Protein AF-A0A1I7DRH5-F1 (afdb_monomer_lite)

Sequence (61 aa):
DERINRVIAMVRAKVEHPFRIVKRQFAHVKTRYRGLAKNRAQLFTLFALGNLFLVRRRLMA

pLDDT: mean 90.24, std 4.34, range [66.12, 94.25]

Organism: NCBI:txid999627

Secondary structure (DSSP, 8-state):
-HHHHHHHHHHHHHHHHHHHIIIIIS---S--SS-HHHHHHHHHHHHHHHHHHHHHHHH--

Foldseek 3Di:
DVVVVVVVVVVCVVVVQLVCCLCPVVVPVDQDPPDDVVSVVVVVVSSVVSVVVVCVVVVVD

InterPro domains:
  IPR002559 Transposase IS4-like domain [PF01609] (3-50)

Structure (mmCIF, N/CA/C/O backbone):
data_AF-A0A1I7DRH5-F1
#
_entry.id   AF-A0A1I7DRH5-F1
#
loop_
_atom_site.group_PDB
_atom_site.id
_atom_site.type_symbol
_atom_site.label_atom_id
_atom_site.label_alt_id
_atom_site.label_comp_id
_atom_site.label_asym_id
_atom_site.label_entity_id
_atom_site.label_seq_id
_atom_site.pdbx_PDB_ins_code
_atom_site.Cartn_x
_atom_site.Cartn_y
_atom_site.Cartn_z
_atom_site.occupancy
_atom_site.B_iso_or_equiv
_atom_site.auth_seq_id
_atom_site.auth_comp_id
_atom_site.auth_asym_id
_atom_site.auth_atom_id
_atom_site.pdbx_PDB_model_num
ATOM 1 N N . ASP A 1 1 ? 27.272 -8.610 -9.403 1.00 74.81 1 ASP A N 1
ATOM 2 C CA . ASP A 1 1 ? 26.556 -7.595 -8.588 1.00 74.81 1 ASP A CA 1
ATOM 3 C C . ASP A 1 1 ? 25.692 -6.616 -9.373 1.00 74.81 1 ASP A C 1
ATOM 5 O O . ASP A 1 1 ? 24.524 -6.447 -9.038 1.00 74.81 1 ASP A O 1
ATOM 9 N N . GLU A 1 2 ? 26.192 -6.006 -10.449 1.00 86.69 2 GLU A N 1
ATOM 10 C CA . GLU A 1 2 ? 25.466 -4.954 -11.185 1.00 86.69 2 GLU A CA 1
ATOM 11 C C . GLU A 1 2 ? 24.093 -5.395 -11.739 1.00 86.69 2 GLU A C 1
ATOM 13 O O . GLU A 1 2 ? 23.090 -4.692 -11.601 1.00 86.69 2 GLU A O 1
ATOM 18 N N . ARG A 1 3 ? 24.003 -6.622 -12.273 1.00 87.50 3 ARG A N 1
ATOM 19 C CA . ARG A 1 3 ? 22.730 -7.216 -12.726 1.00 87.50 3 ARG A CA 1
ATOM 20 C C . ARG A 1 3 ? 21.725 -7.408 -11.584 1.00 87.50 3 ARG A C 1
ATOM 22 O O . ARG A 1 3 ? 20.538 -7.164 -11.782 1.00 87.50 3 ARG A O 1
ATOM 29 N N . ILE A 1 4 ? 22.189 -7.814 -10.401 1.00 90.06 4 ILE A N 1
ATOM 30 C CA . ILE A 1 4 ? 21.343 -8.024 -9.214 1.00 90.06 4 ILE A CA 1
ATOM 31 C C . ILE A 1 4 ? 20.804 -6.677 -8.726 1.00 90.06 4 ILE A C 1
ATOM 33 O O . ILE A 1 4 ? 19.601 -6.530 -8.513 1.00 90.06 4 ILE A O 1
ATOM 37 N N . ASN A 1 5 ? 21.667 -5.662 -8.654 1.00 90.69 5 ASN A N 1
ATOM 38 C CA . ASN A 1 5 ? 21.276 -4.304 -8.280 1.00 90.69 5 ASN A CA 1
ATOM 39 C C . ASN A 1 5 ? 20.233 -3.722 -9.241 1.00 90.69 5 ASN A C 1
ATOM 41 O O . ASN A 1 5 ? 19.251 -3.127 -8.795 1.00 90.69 5 ASN A O 1
ATOM 45 N N . ARG A 1 6 ? 20.382 -3.961 -10.551 1.00 92.31 6 ARG A N 1
ATOM 46 C CA . ARG A 1 6 ? 19.395 -3.550 -11.559 1.00 92.31 6 ARG A CA 1
ATOM 47 C C . ARG A 1 6 ? 18.032 -4.209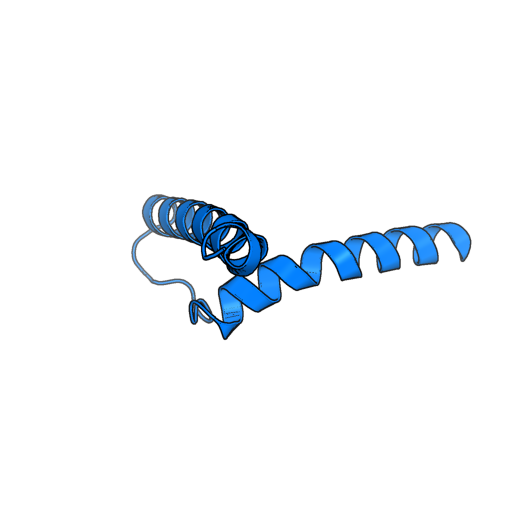 -11.332 1.00 92.31 6 ARG A C 1
ATOM 49 O O . ARG A 1 6 ? 17.011 -3.531 -11.412 1.00 92.31 6 ARG A O 1
ATOM 56 N N . VAL A 1 7 ? 18.000 -5.503 -11.007 1.00 91.44 7 VAL A N 1
ATOM 57 C CA . VAL A 1 7 ? 16.751 -6.220 -10.691 1.00 91.44 7 VAL A CA 1
ATOM 58 C C . VAL A 1 7 ? 16.090 -5.655 -9.434 1.00 91.44 7 VAL A C 1
ATOM 60 O O . VAL A 1 7 ? 14.900 -5.342 -9.460 1.00 91.44 7 VAL A O 1
ATOM 63 N N . ILE A 1 8 ? 16.855 -5.443 -8.363 1.00 92.00 8 ILE A N 1
ATOM 64 C CA . ILE A 1 8 ? 16.339 -4.873 -7.111 1.00 92.00 8 ILE A CA 1
ATOM 65 C C . ILE A 1 8 ? 15.789 -3.459 -7.338 1.00 92.00 8 ILE A C 1
ATOM 67 O O . ILE A 1 8 ? 14.707 -3.138 -6.847 1.00 92.00 8 ILE A O 1
ATOM 71 N N . ALA A 1 9 ? 16.485 -2.624 -8.113 1.00 90.94 9 ALA A N 1
ATOM 72 C CA . ALA A 1 9 ? 16.039 -1.272 -8.441 1.00 90.94 9 ALA A CA 1
ATOM 73 C C . ALA A 1 9 ? 14.715 -1.270 -9.226 1.00 90.94 9 ALA A C 1
ATOM 75 O O . ALA A 1 9 ? 13.805 -0.510 -8.895 1.00 90.94 9 ALA A O 1
ATOM 76 N N . MET A 1 10 ? 14.559 -2.164 -10.208 1.00 91.12 10 MET A N 1
ATOM 77 C CA . MET A 1 10 ? 13.298 -2.310 -10.949 1.00 91.12 10 MET A CA 1
ATOM 78 C C . MET A 1 10 ? 12.139 -2.733 -10.041 1.00 91.12 10 MET A C 1
ATOM 80 O O . MET A 1 10 ? 11.026 -2.220 -10.171 1.00 91.12 10 MET A O 1
ATOM 84 N N . VAL A 1 11 ? 12.386 -3.662 -9.114 1.00 91.94 11 VAL A N 1
ATOM 85 C CA . VAL A 1 11 ? 11.371 -4.096 -8.147 1.00 91.94 11 VAL A CA 1
ATOM 86 C C . VAL A 1 11 ? 10.999 -2.947 -7.207 1.00 91.94 11 VAL A C 1
ATOM 88 O O . VAL A 1 11 ? 9.811 -2.700 -7.001 1.00 91.94 11 VAL A O 1
ATOM 91 N N . ARG A 1 12 ? 11.979 -2.187 -6.699 1.00 89.50 12 ARG A N 1
ATOM 92 C CA . ARG A 1 12 ? 11.735 -1.009 -5.847 1.00 89.50 12 ARG A CA 1
ATOM 93 C C . ARG A 1 12 ? 10.879 0.032 -6.553 1.00 89.50 12 ARG A C 1
ATOM 95 O O . ARG A 1 12 ? 9.872 0.440 -5.988 1.00 89.50 12 ARG A O 1
ATOM 102 N N . ALA A 1 13 ? 11.196 0.366 -7.802 1.00 90.50 13 ALA A N 1
ATOM 103 C CA . ALA A 1 13 ? 10.417 1.325 -8.582 1.00 90.50 13 ALA A CA 1
ATOM 104 C C . ALA A 1 13 ? 8.942 0.900 -8.736 1.00 90.50 13 ALA A C 1
ATOM 106 O O . ALA A 1 13 ? 8.035 1.727 -8.618 1.00 90.50 13 ALA A O 1
ATOM 107 N N . LYS A 1 14 ? 8.676 -0.400 -8.941 1.00 88.50 14 LYS A N 1
ATOM 108 C CA . LYS A 1 14 ? 7.301 -0.929 -9.000 1.00 88.50 14 LYS A CA 1
ATOM 109 C C . LYS A 1 14 ? 6.578 -0.830 -7.658 1.00 88.50 14 LYS A C 1
ATOM 111 O O . LYS A 1 14 ? 5.399 -0.494 -7.630 1.00 88.50 14 LYS A O 1
ATOM 116 N N . VAL A 1 15 ? 7.270 -1.122 -6.559 1.00 90.19 15 VAL A N 1
ATOM 117 C CA . VAL A 1 15 ? 6.696 -1.142 -5.206 1.00 90.19 15 VAL A CA 1
ATOM 118 C C . VAL A 1 15 ? 6.480 0.274 -4.661 1.00 90.19 15 VAL A C 1
ATOM 120 O O . VAL A 1 15 ? 5.458 0.545 -4.033 1.00 90.19 15 VAL A O 1
ATOM 123 N N . GLU A 1 16 ? 7.382 1.211 -4.948 1.00 92.44 16 GLU A N 1
ATOM 124 C CA . GLU A 1 16 ? 7.283 2.612 -4.522 1.00 92.44 16 GLU A CA 1
ATOM 125 C C . GLU A 1 16 ? 5.993 3.289 -4.993 1.00 92.44 16 GLU A C 1
ATOM 127 O O . GLU A 1 16 ? 5.451 4.142 -4.286 1.00 92.44 16 GLU A O 1
ATOM 132 N N . HIS A 1 17 ? 5.459 2.892 -6.150 1.00 88.94 17 HIS A N 1
ATOM 133 C CA . HIS A 1 17 ? 4.266 3.508 -6.713 1.00 88.94 17 HIS A CA 1
ATOM 134 C C . HIS A 1 17 ? 2.993 3.281 -5.859 1.00 88.94 17 HIS A C 1
ATOM 136 O O . HIS A 1 17 ? 2.399 4.276 -5.427 1.00 88.94 17 HIS A O 1
ATOM 142 N N . PRO A 1 18 ? 2.594 2.039 -5.510 1.00 90.94 18 PRO A N 1
ATOM 143 C CA . PRO A 1 18 ? 1.544 1.784 -4.519 1.00 90.94 18 PRO A CA 1
ATOM 144 C C . PRO A 1 18 ? 1.777 2.487 -3.176 1.00 90.94 18 PRO A C 1
ATOM 146 O O . PRO A 1 18 ? 0.858 3.099 -2.630 1.00 90.94 18 PRO A O 1
ATOM 149 N N . PHE A 1 19 ? 3.011 2.471 -2.656 1.00 90.19 19 PHE A N 1
ATOM 150 C CA . PHE A 1 19 ? 3.332 3.144 -1.392 1.00 90.19 19 PHE A CA 1
ATOM 151 C C . PHE A 1 19 ? 3.141 4.660 -1.475 1.00 90.19 19 PHE A C 1
ATOM 153 O O . PHE A 1 19 ? 2.649 5.269 -0.522 1.00 90.19 19 PHE A O 1
ATOM 160 N N . ARG A 1 20 ? 3.482 5.282 -2.609 1.00 92.19 20 ARG A N 1
ATOM 161 C CA . ARG A 1 20 ? 3.234 6.707 -2.852 1.00 92.19 20 ARG A CA 1
ATOM 162 C C . ARG A 1 20 ? 1.741 7.011 -2.841 1.00 92.19 20 ARG A C 1
ATOM 164 O O . ARG A 1 20 ? 1.355 7.994 -2.216 1.00 92.19 20 ARG A O 1
ATOM 171 N N . ILE A 1 21 ? 0.909 6.184 -3.477 1.00 92.44 21 ILE A N 1
ATOM 172 C CA . ILE A 1 21 ? -0.553 6.365 -3.484 1.00 92.44 21 ILE A CA 1
ATOM 173 C C . ILE A 1 21 ? -1.099 6.295 -2.053 1.00 92.44 21 ILE A C 1
ATOM 175 O O . ILE A 1 21 ? -1.787 7.215 -1.614 1.00 92.44 21 ILE A O 1
ATOM 179 N N . VAL A 1 22 ? -0.731 5.264 -1.291 1.00 93.31 22 VAL A N 1
ATOM 180 C CA . VAL A 1 22 ? -1.194 5.084 0.096 1.00 93.31 22 VAL A CA 1
ATOM 181 C C . VAL A 1 22 ? -0.741 6.237 1.004 1.00 93.31 22 VAL A C 1
ATOM 183 O O . VAL A 1 22 ? -1.536 6.786 1.767 1.00 93.31 22 VAL A O 1
ATOM 186 N N . LYS A 1 23 ? 0.522 6.667 0.902 1.00 92.19 23 LYS A N 1
ATOM 187 C CA . LYS A 1 23 ? 1.067 7.728 1.766 1.00 92.19 23 LYS A CA 1
ATOM 188 C C . LYS A 1 23 ? 0.606 9.133 1.376 1.00 92.19 23 LYS A C 1
ATOM 190 O O . LYS A 1 23 ? 0.398 9.955 2.262 1.00 92.19 23 LYS A O 1
ATOM 195 N N . ARG A 1 24 ? 0.481 9.432 0.078 1.00 92.44 24 ARG A N 1
ATOM 196 C CA . ARG A 1 24 ? 0.141 10.779 -0.419 1.00 92.44 24 ARG A CA 1
ATOM 197 C C . ARG A 1 24 ? -1.353 10.955 -0.655 1.00 92.44 24 ARG A C 1
ATOM 199 O O . ARG A 1 24 ? -1.917 11.915 -0.153 1.00 92.44 24 ARG A O 1
ATOM 206 N N . GLN A 1 25 ? -1.993 10.043 -1.385 1.00 91.81 25 GLN A N 1
ATOM 207 C CA . GLN A 1 25 ? -3.396 10.199 -1.775 1.00 91.81 25 GLN A CA 1
ATOM 208 C C . GLN A 1 25 ? -4.355 9.866 -0.630 1.00 91.81 25 GLN A C 1
ATOM 210 O O . GLN A 1 25 ? -5.351 10.556 -0.448 1.00 91.81 25 GLN A O 1
ATOM 215 N N . PHE A 1 26 ? -4.021 8.846 0.166 1.00 90.25 26 PHE A N 1
ATOM 216 C CA . PHE A 1 26 ? -4.805 8.436 1.335 1.00 90.25 26 PHE A CA 1
ATOM 217 C C . PHE A 1 26 ? -4.245 8.961 2.669 1.00 90.25 26 PHE A C 1
ATOM 219 O O . PHE A 1 26 ? -4.714 8.564 3.734 1.00 90.25 26 PHE A O 1
ATOM 226 N N . ALA A 1 27 ? -3.234 9.840 2.621 1.00 91.44 27 ALA A N 1
ATOM 227 C CA . ALA A 1 27 ? -2.623 10.499 3.779 1.00 91.44 27 ALA A CA 1
ATOM 228 C C . ALA A 1 27 ? -2.178 9.551 4.920 1.00 91.44 27 ALA A C 1
ATOM 230 O O . ALA A 1 27 ? -2.110 9.952 6.086 1.00 91.44 27 ALA A O 1
ATOM 231 N N . HIS A 1 28 ? -1.837 8.291 4.614 1.00 91.62 28 HIS A N 1
ATOM 232 C CA . HIS A 1 28 ? -1.366 7.323 5.608 1.00 91.62 28 HIS A CA 1
ATOM 233 C C . HIS A 1 28 ? 0.118 7.546 5.953 1.00 91.62 28 HIS A C 1
ATOM 235 O O . HIS A 1 28 ? 0.993 6.759 5.594 1.00 91.62 28 HIS A O 1
ATOM 241 N N . VAL A 1 29 ? 0.411 8.668 6.616 1.00 90.44 29 VAL A N 1
ATOM 242 C CA . VAL A 1 29 ? 1.782 9.086 6.967 1.00 90.44 29 VAL A CA 1
ATOM 243 C C . VAL A 1 29 ? 2.236 8.510 8.313 1.00 90.44 29 VAL A C 1
ATOM 245 O O . VAL A 1 29 ? 3.415 8.207 8.482 1.00 90.44 29 VAL A O 1
ATOM 248 N N . LYS A 1 30 ? 1.310 8.331 9.265 1.00 90.38 30 LYS A N 1
ATOM 249 C CA . LYS A 1 30 ? 1.578 7.787 10.606 1.00 90.38 30 LYS A CA 1
ATOM 250 C C . LYS A 1 30 ? 0.577 6.686 10.952 1.00 90.38 30 LYS A C 1
ATOM 252 O O . LYS A 1 30 ? -0.619 6.819 10.687 1.00 90.38 30 LYS A O 1
ATOM 257 N N . THR A 1 31 ? 1.058 5.622 11.589 1.00 89.44 31 THR A N 1
ATOM 258 C CA . THR A 1 31 ? 0.201 4.585 12.175 1.00 89.44 31 THR A CA 1
ATOM 259 C C . THR A 1 31 ? -0.522 5.133 13.400 1.00 89.44 31 THR A C 1
ATOM 261 O O . THR A 1 31 ? 0.056 5.884 14.183 1.00 89.44 31 THR A O 1
ATOM 264 N N . ARG A 1 32 ? -1.786 4.751 13.594 1.00 88.75 32 ARG A N 1
ATOM 265 C CA . ARG A 1 32 ? -2.569 5.179 14.761 1.00 88.75 32 ARG A CA 1
ATOM 266 C C . ARG A 1 32 ? -2.295 4.260 15.953 1.00 88.75 32 ARG A C 1
ATOM 268 O O . ARG A 1 32 ? -2.123 3.053 15.786 1.00 88.75 32 ARG A O 1
ATOM 275 N N . TYR A 1 33 ? -2.342 4.798 17.167 1.00 91.88 33 TYR A N 1
ATOM 276 C CA . TYR A 1 33 ? -2.273 4.008 18.401 1.00 91.88 33 TYR A CA 1
ATOM 277 C C . TYR A 1 33 ? -3.633 3.361 18.707 1.00 91.88 33 TYR A C 1
ATOM 279 O O . TYR A 1 33 ? -4.339 3.751 19.628 1.00 91.88 33 TYR A O 1
ATOM 287 N N . ARG A 1 34 ? -4.054 2.410 17.861 1.00 89.06 34 ARG A N 1
ATOM 288 C CA . ARG A 1 34 ? -5.326 1.666 17.994 1.00 89.06 34 ARG A CA 1
ATOM 289 C C . ARG A 1 34 ? -5.147 0.141 18.045 1.00 89.06 34 ARG A C 1
ATOM 291 O O . ARG A 1 34 ? -6.137 -0.586 18.030 1.00 89.06 34 ARG A O 1
ATOM 298 N N . GLY A 1 35 ? -3.902 -0.333 18.113 1.00 94.25 35 GLY A N 1
ATOM 299 C CA . GLY A 1 35 ? -3.545 -1.754 18.136 1.00 94.25 35 GLY A CA 1
ATOM 300 C C . GLY A 1 35 ? -3.195 -2.326 16.758 1.00 94.25 35 GLY A C 1
ATOM 301 O O . GLY A 1 35 ? -3.642 -1.838 15.717 1.00 94.25 35 GLY A O 1
ATOM 302 N N . LEU A 1 36 ? -2.382 -3.388 16.758 1.00 92.94 36 LEU A N 1
ATOM 303 C CA . LEU A 1 36 ? -1.825 -3.988 15.539 1.00 92.94 36 LEU A CA 1
ATOM 304 C C . LEU A 1 36 ? -2.905 -4.516 14.593 1.00 92.94 36 LEU A C 1
ATOM 306 O O . LEU A 1 36 ? -2.818 -4.273 13.394 1.00 92.94 36 LEU A O 1
ATOM 310 N N . ALA A 1 37 ? -3.935 -5.185 15.119 1.00 94.19 37 ALA A N 1
ATOM 311 C CA . ALA A 1 37 ? -5.012 -5.749 14.306 1.00 94.19 37 ALA A CA 1
ATOM 312 C C . ALA A 1 37 ? -5.760 -4.667 13.506 1.00 94.19 37 ALA A C 1
ATOM 314 O O . ALA A 1 37 ? -5.932 -4.796 12.294 1.00 94.19 37 ALA A O 1
ATOM 315 N N . LYS A 1 38 ? -6.126 -3.555 14.161 1.00 93.12 38 LYS A N 1
ATOM 316 C CA . LYS A 1 38 ? -6.839 -2.436 13.520 1.00 93.12 38 LYS A CA 1
ATOM 317 C C . LYS A 1 38 ? -5.969 -1.721 12.4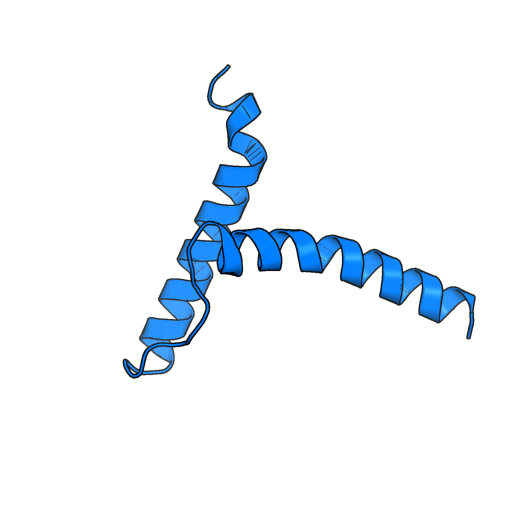86 1.00 93.12 38 LYS A C 1
ATOM 319 O O . LYS A 1 38 ? -6.454 -1.394 11.406 1.00 93.12 38 LYS A O 1
ATOM 324 N N . ASN A 1 39 ? -4.682 -1.535 12.777 1.00 92.31 39 ASN A N 1
ATOM 325 C CA . ASN A 1 39 ? -3.742 -0.947 11.821 1.00 92.31 39 ASN A CA 1
ATOM 326 C C . ASN A 1 39 ? -3.530 -1.849 10.596 1.00 92.31 39 ASN A C 1
ATOM 328 O O . ASN A 1 39 ? -3.481 -1.351 9.473 1.00 92.31 39 ASN A O 1
ATOM 332 N N . ARG A 1 40 ? -3.456 -3.174 10.791 1.00 92.69 40 ARG A N 1
ATOM 333 C CA . ARG A 1 40 ? -3.327 -4.141 9.691 1.00 92.69 40 ARG A CA 1
ATOM 334 C C . ARG A 1 40 ? -4.559 -4.115 8.788 1.00 92.69 40 ARG A C 1
ATOM 336 O O . ARG A 1 40 ? -4.411 -3.987 7.578 1.00 92.69 40 ARG A O 1
ATOM 343 N N . ALA A 1 41 ? -5.757 -4.157 9.373 1.00 94.00 41 ALA A N 1
ATOM 344 C CA . ALA A 1 41 ? -7.009 -4.059 8.624 1.00 94.00 41 ALA A CA 1
ATOM 345 C C . ALA A 1 41 ? -7.088 -2.755 7.810 1.00 94.00 41 ALA A C 1
ATOM 347 O O . ALA A 1 41 ? -7.445 -2.790 6.636 1.00 94.00 41 ALA A O 1
ATOM 348 N N . GLN A 1 42 ? -6.680 -1.621 8.396 1.00 93.06 42 GLN A N 1
ATOM 349 C CA . GLN A 1 42 ? -6.613 -0.339 7.688 1.00 93.06 42 GLN A CA 1
ATOM 350 C C . GLN A 1 42 ? -5.622 -0.366 6.513 1.00 93.06 42 GLN A C 1
ATOM 352 O O . GLN A 1 42 ? -5.913 0.174 5.452 1.00 93.06 42 GLN A O 1
ATOM 357 N N . LEU A 1 43 ? -4.445 -0.974 6.677 1.00 92.56 43 LEU A N 1
ATOM 358 C CA . LEU A 1 43 ? -3.481 -1.086 5.581 1.00 92.56 43 LEU A CA 1
ATOM 359 C C . LEU A 1 43 ? -4.046 -1.914 4.422 1.00 92.56 43 LEU A C 1
ATOM 361 O O . LEU A 1 43 ? -3.964 -1.474 3.277 1.00 92.56 43 LEU A O 1
ATOM 365 N N . PHE A 1 44 ? -4.663 -3.067 4.702 1.00 93.62 44 PHE A N 1
ATOM 366 C CA . PHE A 1 44 ? -5.265 -3.908 3.662 1.00 93.62 44 PHE A CA 1
ATOM 367 C C . PHE A 1 44 ? -6.353 -3.175 2.876 1.00 93.62 44 PHE A C 1
ATOM 369 O O . PHE A 1 44 ? -6.357 -3.224 1.645 1.00 93.62 44 PHE A O 1
ATOM 376 N N . THR A 1 45 ? -7.236 -2.445 3.561 1.00 93.88 45 THR A N 1
ATOM 377 C CA . THR A 1 45 ? -8.279 -1.664 2.884 1.00 93.88 45 THR A CA 1
ATOM 378 C C . THR A 1 45 ? -7.687 -0.534 2.043 1.00 93.88 45 THR A C 1
ATOM 380 O O . THR A 1 45 ? -8.108 -0.342 0.905 1.00 93.88 45 THR A O 1
ATOM 383 N N . LEU A 1 46 ? -6.658 0.165 2.532 1.00 94.06 46 LEU A N 1
ATOM 384 C CA . LEU A 1 46 ? -5.964 1.205 1.764 1.00 94.06 46 LEU A CA 1
ATOM 385 C C . LEU A 1 46 ? -5.267 0.661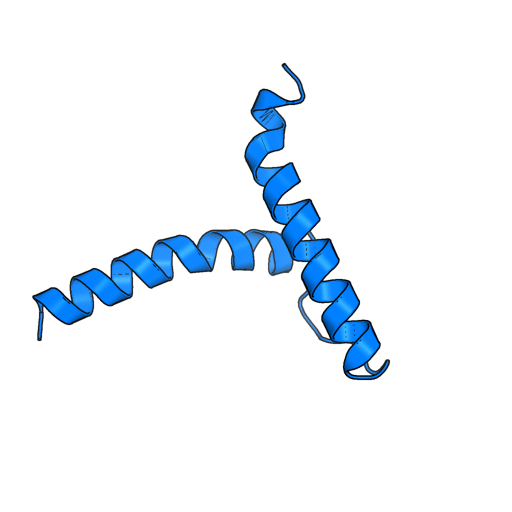 0.513 1.00 94.06 46 LEU A C 1
ATOM 387 O O . LEU A 1 46 ? -5.290 1.320 -0.524 1.00 94.06 46 LEU A O 1
ATOM 391 N N . PHE A 1 47 ? -4.677 -0.534 0.573 1.00 92.50 47 PHE A N 1
ATOM 392 C CA . PHE A 1 47 ? -4.092 -1.172 -0.608 1.00 92.50 47 PHE A CA 1
ATOM 393 C C . PHE A 1 47 ? -5.156 -1.607 -1.621 1.00 92.50 47 PHE A C 1
ATOM 395 O O . PHE A 1 47 ? -4.964 -1.400 -2.820 1.00 92.50 47 PHE A O 1
ATOM 402 N N . ALA A 1 48 ? -6.297 -2.130 -1.165 1.00 93.31 48 ALA A N 1
ATOM 403 C CA . ALA A 1 48 ? -7.422 -2.444 -2.046 1.00 93.31 48 ALA A CA 1
ATOM 404 C C . ALA A 1 48 ? -7.946 -1.187 -2.767 1.00 93.31 48 ALA A C 1
ATOM 406 O O . ALA A 1 48 ? -8.103 -1.184 -3.988 1.00 93.31 48 ALA A O 1
ATOM 407 N N . LEU A 1 49 ? -8.123 -0.083 -2.034 1.00 92.12 49 LEU A N 1
ATOM 408 C CA . LEU A 1 49 ? -8.509 1.210 -2.608 1.00 92.12 49 LEU A CA 1
ATOM 409 C C . LEU A 1 49 ? -7.420 1.799 -3.515 1.00 92.12 49 LEU A C 1
ATOM 411 O O . LEU A 1 49 ? -7.735 2.424 -4.523 1.00 92.12 49 LEU A O 1
ATOM 415 N N . GLY A 1 50 ? -6.142 1.581 -3.200 1.00 91.94 50 GLY A N 1
ATOM 416 C CA . GLY A 1 50 ? -5.016 1.967 -4.050 1.00 91.94 50 GLY A CA 1
ATOM 417 C C . GLY A 1 50 ? -5.042 1.271 -5.412 1.00 91.94 50 GLY A C 1
ATOM 418 O O . GLY A 1 50 ? -4.834 1.925 -6.435 1.00 91.94 50 GLY A O 1
ATOM 419 N N . ASN A 1 51 ? -5.380 -0.021 -5.444 1.00 90.44 51 ASN A N 1
ATOM 420 C CA . ASN A 1 51 ? -5.579 -0.761 -6.692 1.00 90.44 51 ASN A CA 1
ATOM 421 C C . ASN A 1 51 ? -6.764 -0.211 -7.496 1.00 90.44 51 ASN A C 1
ATOM 423 O O . ASN A 1 51 ? -6.655 -0.034 -8.707 1.00 90.44 51 ASN A O 1
ATOM 427 N N . LEU A 1 52 ? -7.870 0.136 -6.835 1.00 89.88 52 LEU A N 1
ATOM 428 C CA . LEU A 1 52 ? -9.013 0.759 -7.507 1.00 89.88 52 LEU A CA 1
ATOM 429 C C . LEU A 1 52 ? -8.656 2.144 -8.072 1.00 89.88 52 LEU A C 1
ATOM 431 O O . LEU A 1 52 ? -8.988 2.471 -9.210 1.00 89.88 52 LEU A O 1
ATOM 435 N N . PHE A 1 53 ? -7.908 2.940 -7.307 1.00 89.25 53 PHE A N 1
ATOM 436 C CA . PHE A 1 53 ? -7.442 4.262 -7.716 1.00 89.25 53 PHE A CA 1
ATOM 437 C C . PHE A 1 53 ? -6.539 4.207 -8.956 1.00 89.25 53 PHE A C 1
ATOM 439 O O . PHE A 1 53 ? -6.618 5.088 -9.81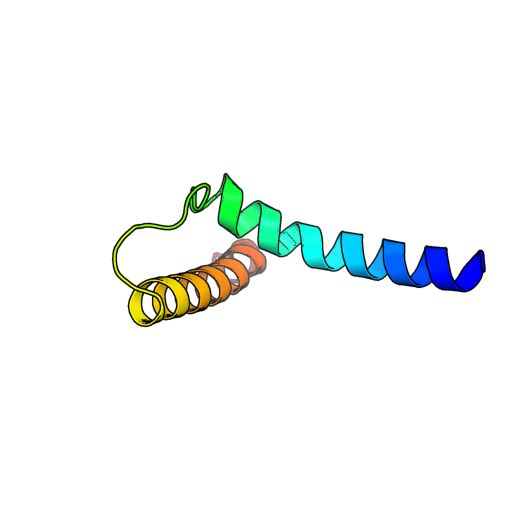3 1.00 89.25 53 PHE A O 1
ATOM 446 N N . LEU A 1 54 ? -5.717 3.164 -9.091 1.00 87.75 54 LEU A N 1
ATOM 447 C CA . LEU A 1 54 ? -4.904 2.925 -10.286 1.00 87.75 54 LEU A CA 1
ATOM 448 C C . LEU A 1 54 ? -5.752 2.693 -11.540 1.00 87.75 54 LEU A C 1
ATOM 450 O O . LEU A 1 54 ? -5.414 3.183 -12.618 1.00 87.75 54 LEU A O 1
ATOM 454 N N . VAL A 1 55 ? -6.870 1.983 -11.397 1.00 90.75 55 VAL A N 1
ATOM 455 C CA . VAL A 1 55 ? -7.760 1.613 -12.507 1.00 90.75 55 VAL A CA 1
ATOM 456 C C . VAL A 1 55 ? -8.844 2.673 -12.754 1.00 90.75 55 VAL A C 1
ATOM 458 O O . VAL A 1 55 ? -9.564 2.589 -13.742 1.00 90.75 55 VAL A O 1
ATOM 461 N N . ARG A 1 56 ? -8.916 3.743 -11.945 1.00 88.12 56 ARG A N 1
ATOM 462 C CA . ARG A 1 56 ? -9.967 4.782 -12.010 1.00 88.12 56 ARG A CA 1
ATOM 463 C C . ARG A 1 56 ? -10.249 5.324 -13.414 1.00 88.12 56 ARG A C 1
ATOM 465 O O . ARG A 1 56 ? -11.399 5.556 -13.747 1.00 88.12 56 ARG A O 1
ATOM 472 N N . ARG A 1 57 ? -9.217 5.497 -14.254 1.00 86.56 57 ARG A N 1
ATOM 473 C CA . ARG A 1 57 ? -9.387 6.012 -15.626 1.00 86.56 57 ARG A CA 1
ATOM 474 C C . ARG A 1 57 ? -10.147 5.043 -16.533 1.00 86.56 57 ARG A C 1
ATOM 476 O O . ARG A 1 57 ? -10.781 5.495 -17.467 1.00 86.56 57 ARG A O 1
ATOM 483 N N . ARG A 1 58 ? -10.057 3.735 -16.272 1.00 88.38 58 ARG A N 1
ATOM 484 C CA . ARG A 1 58 ? -10.815 2.703 -16.994 1.00 88.38 58 ARG A CA 1
ATOM 485 C C . ARG A 1 58 ? -12.229 2.529 -16.446 1.00 88.38 58 ARG A C 1
ATOM 487 O O . ARG A 1 58 ? -13.080 2.057 -17.172 1.00 88.38 58 ARG A O 1
ATOM 494 N N . LEU A 1 59 ? -12.450 2.860 -15.172 1.00 84.75 59 LEU A N 1
ATOM 495 C CA . LEU A 1 59 ? -13.753 2.721 -14.507 1.00 84.75 59 LEU A CA 1
ATOM 496 C C . LEU A 1 59 ? -14.653 3.951 -14.667 1.00 84.75 59 LEU A C 1
ATOM 498 O O . LEU A 1 59 ? -15.850 3.849 -14.445 1.00 84.75 59 LEU A O 1
ATOM 502 N N . MET A 1 60 ? -14.074 5.111 -14.984 1.00 83.94 60 M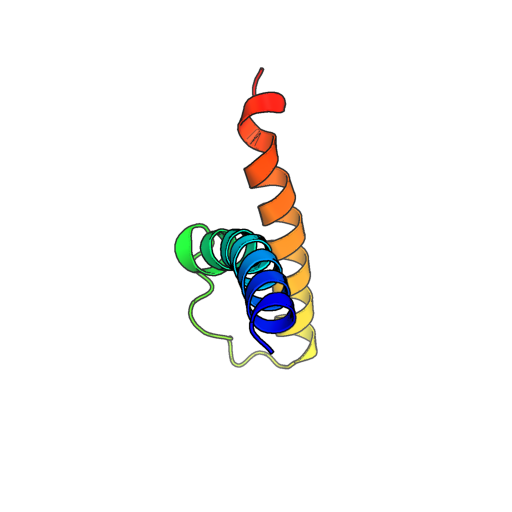ET A N 1
ATOM 503 C CA . MET A 1 60 ? -14.803 6.349 -15.291 1.00 83.94 60 MET A CA 1
ATOM 504 C C . MET A 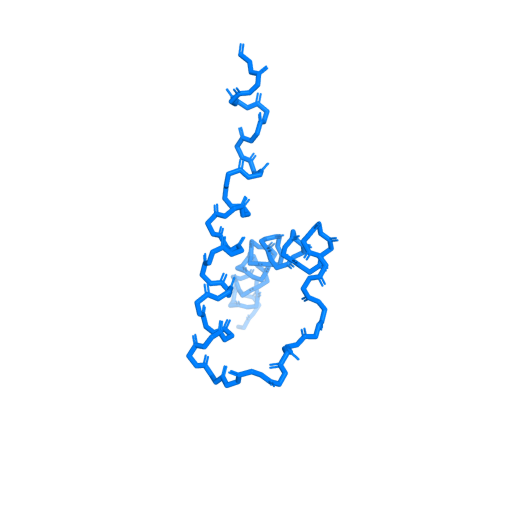1 60 ? -14.990 6.575 -16.802 1.00 83.94 60 MET A C 1
ATOM 506 O O . MET A 1 60 ? -15.358 7.678 -17.199 1.00 83.94 60 MET A O 1
ATOM 510 N N . ALA A 1 61 ? -14.666 5.571 -17.621 1.00 66.12 61 ALA A N 1
ATOM 511 C CA . ALA A 1 61 ? -14.964 5.525 -19.050 1.00 66.12 61 ALA A CA 1
ATOM 512 C C . ALA A 1 61 ? -16.289 4.786 -19.255 1.00 66.12 61 ALA A C 1
ATOM 514 O O . ALA A 1 61 ? -17.047 5.208 -20.151 1.00 66.12 61 ALA A O 1
#

Radius of gyration: 14.96 Å; chains: 1; bounding box: 42×19×38 Å